Protein AF-A0A7J2YMV1-F1 (afdb_monomer_lite)

Sequence (150 aa):
MEVEKLRVGKGRTRKSSDAEEWIKEYYELEATIKDSSELEIAKANLTGLIDGWLSALNKPSTKAAPKDANKTQTETPSWNPSKIRWEQVEGAKGPYEKSEDANSLDFKAMLKDLQNHNGKLTRDGNFFWVFQNGTTVGRKKRNPTANKIQ

Secondary structure (DSSP, 8-state):
---EEEEEEEEEEEE-SSSS-EEEEEEEEEEEES-GGGHHHHHHHHHHHHHHHHHHTTS---S--------------S--GGGS-PEEEEETTEEEEEE--TT-HHHHHHHHHHHHTTTEEEETTEEEEE-TTSS-EEEEE--S------

Foldseek 3Di:
DDKDKDKDKDWDWDQDPPDNDTDIDMDMDIDIDPDPVCNVVVNVVVVVVVVVVVVVVPDPDDDDDDDDDDDDDPDPQPADPVPFDWDWDADPVGIKTKGQPPVDPNLVSVLVVCVVVVQWDDDPQKTKGADPVSRMIIIDRNDPPPPDDD

pLDDT: mean 73.56, std 14.23, range [38.44, 91.44]

Structure (mmCIF, N/CA/C/O backbone):
data_AF-A0A7J2YMV1-F1
#
_entry.id   AF-A0A7J2YMV1-F1
#
loop_
_atom_site.group_PDB
_atom_site.id
_atom_site.type_symbol
_atom_site.label_atom_id
_atom_site.label_alt_id
_atom_site.label_comp_id
_atom_site.label_asym_id
_atom_site.label_entity_id
_atom_site.label_seq_id
_atom_site.pdbx_PDB_ins_code
_atom_site.Cartn_x
_atom_site.Cartn_y
_atom_site.Cartn_z
_atom_site.occupancy
_atom_site.B_iso_or_equiv
_atom_site.auth_seq_id
_atom_site.auth_comp_id
_atom_site.auth_asym_id
_atom_site.auth_atom_id
_atom_site.pdbx_PDB_model_num
ATOM 1 N N . MET A 1 1 ? -23.581 25.937 22.666 1.00 53.81 1 MET A N 1
ATOM 2 C CA . MET A 1 1 ? -22.270 25.331 22.362 1.00 53.81 1 MET A CA 1
ATOM 3 C C . MET A 1 1 ? -21.361 26.472 21.974 1.00 53.81 1 MET A C 1
ATOM 5 O O . MET A 1 1 ? -21.653 27.135 20.985 1.00 53.81 1 MET A O 1
ATOM 9 N N . GLU A 1 2 ? -20.364 26.757 22.798 1.00 60.97 2 GLU A N 1
ATOM 10 C CA . GLU A 1 2 ? -19.351 27.766 22.505 1.00 60.97 2 GLU A CA 1
ATOM 11 C C . GLU A 1 2 ? -18.189 27.057 21.815 1.00 60.97 2 GLU A C 1
ATOM 13 O O . GLU A 1 2 ? -17.802 25.962 22.211 1.00 60.97 2 GLU A O 1
ATOM 18 N N . VAL A 1 3 ? -17.721 27.613 20.706 1.00 67.25 3 VAL A N 1
ATOM 19 C CA . VAL A 1 3 ? -16.633 27.027 19.933 1.00 67.25 3 VAL A CA 1
ATOM 20 C C . VAL A 1 3 ? -15.430 27.935 20.112 1.00 67.25 3 VAL A C 1
ATOM 22 O O . VAL A 1 3 ? -15.420 29.051 19.594 1.00 67.25 3 VAL A O 1
ATOM 25 N N . GLU A 1 4 ? -14.428 27.461 20.840 1.00 70.94 4 GLU A N 1
ATOM 26 C CA . GLU A 1 4 ? -13.216 28.222 21.124 1.00 70.94 4 GLU A CA 1
ATOM 27 C C . GLU A 1 4 ? -12.091 27.819 20.165 1.00 70.94 4 GLU A C 1
ATOM 29 O O . GLU A 1 4 ? -11.858 26.641 19.873 1.00 70.94 4 GLU A O 1
ATOM 34 N N . LYS A 1 5 ? -11.393 28.824 19.627 1.00 79.44 5 LYS A N 1
ATOM 35 C CA . LYS A 1 5 ? -10.243 28.621 18.742 1.00 79.44 5 LYS A CA 1
ATOM 36 C C . LYS A 1 5 ? -8.969 28.588 19.570 1.00 79.44 5 LYS A C 1
ATOM 38 O O . LYS A 1 5 ? -8.565 29.601 20.135 1.00 79.44 5 LYS A O 1
ATOM 43 N N . LEU A 1 6 ? -8.308 27.440 19.589 1.00 79.19 6 LEU A N 1
ATOM 44 C CA . LEU A 1 6 ? -7.028 27.256 20.250 1.00 79.19 6 LEU A CA 1
ATOM 45 C C . LEU A 1 6 ? -5.893 27.369 19.230 1.00 79.19 6 LEU A C 1
ATOM 47 O O . LEU A 1 6 ? -5.849 26.615 18.259 1.00 79.19 6 LEU A O 1
ATOM 51 N N . ARG A 1 7 ? -4.951 28.285 19.473 1.00 80.06 7 ARG A N 1
ATOM 52 C CA . ARG A 1 7 ? -3.717 28.428 18.687 1.00 80.06 7 ARG A CA 1
ATOM 53 C C . ARG A 1 7 ? -2.512 28.011 19.510 1.00 80.06 7 ARG A C 1
ATOM 55 O O . ARG A 1 7 ? -2.321 28.491 20.627 1.00 80.06 7 ARG A O 1
ATOM 62 N N . VAL A 1 8 ? -1.690 27.132 18.950 1.00 80.69 8 VAL A N 1
ATOM 63 C CA . VAL A 1 8 ? -0.444 26.675 19.568 1.00 80.69 8 VAL A CA 1
ATOM 64 C C . VAL A 1 8 ? 0.699 26.924 18.597 1.00 80.69 8 VAL A C 1
ATOM 66 O O . VAL A 1 8 ? 0.740 26.339 17.518 1.00 80.69 8 VAL A O 1
ATOM 69 N N . GLY A 1 9 ? 1.627 27.795 18.988 1.00 81.25 9 GLY A N 1
ATOM 70 C CA . GLY A 1 9 ? 2.804 28.146 18.200 1.00 81.25 9 GLY A CA 1
ATOM 71 C C . GLY A 1 9 ? 4.094 27.605 18.813 1.00 81.25 9 GLY A C 1
ATOM 72 O O . GLY A 1 9 ? 4.281 27.655 20.031 1.00 81.25 9 GLY A O 1
ATOM 73 N N . LYS A 1 10 ? 5.006 27.105 17.975 1.00 78.94 10 LYS A N 1
ATOM 74 C CA . LYS A 1 10 ? 6.337 26.643 18.380 1.00 78.94 10 LYS A CA 1
ATOM 75 C C . LYS A 1 10 ? 7.400 27.133 17.403 1.00 78.94 10 LYS A C 1
ATOM 77 O O . LYS A 1 10 ? 7.408 26.781 16.226 1.00 78.94 10 LYS A O 1
ATOM 82 N N . GLY A 1 11 ? 8.320 27.939 17.926 1.00 77.81 11 GLY A N 1
ATOM 83 C CA . GLY A 1 11 ? 9.524 28.352 17.217 1.00 77.81 11 GLY A CA 1
ATOM 84 C C . GLY A 1 11 ? 10.611 27.290 17.334 1.00 77.81 11 GLY A C 1
ATOM 85 O O . GLY A 1 11 ? 10.865 26.767 18.420 1.00 77.81 11 GLY A O 1
ATOM 86 N N . ARG A 1 12 ? 11.273 26.986 16.223 1.00 71.56 12 ARG A N 1
ATOM 87 C CA . ARG A 1 12 ? 12.445 26.119 16.174 1.00 71.56 12 ARG A CA 1
ATOM 88 C C . ARG A 1 12 ? 13.576 26.839 15.466 1.00 71.56 12 ARG A C 1
ATOM 90 O O . ARG A 1 12 ? 13.379 27.424 14.413 1.00 71.56 12 ARG A O 1
ATOM 97 N N . THR A 1 13 ? 14.778 26.719 16.006 1.00 76.19 13 THR A N 1
ATOM 98 C CA . THR A 1 13 ? 15.993 27.157 15.324 1.00 76.19 13 THR A CA 1
ATOM 99 C C . THR A 1 13 ? 16.749 25.919 14.847 1.00 76.19 13 THR A C 1
ATOM 101 O O . THR A 1 13 ? 17.009 25.022 15.651 1.00 76.19 13 THR A O 1
ATOM 104 N N . ARG A 1 14 ? 17.093 25.836 13.560 1.00 68.19 14 ARG A N 1
ATOM 105 C CA . ARG A 1 14 ? 17.978 24.794 13.014 1.00 68.19 14 ARG A CA 1
ATOM 106 C C . ARG A 1 14 ? 19.205 25.433 12.375 1.00 68.19 14 ARG A C 1
ATOM 108 O O . ARG A 1 14 ? 19.116 26.502 11.783 1.00 68.19 14 ARG A O 1
ATOM 115 N N . LYS A 1 15 ? 20.352 24.767 12.498 1.00 59.34 15 LYS A N 1
ATOM 116 C CA . LYS A 1 15 ? 21.571 25.132 11.774 1.00 59.34 15 LYS A CA 1
ATOM 117 C C . LYS A 1 15 ? 21.476 24.525 10.374 1.00 59.34 15 LYS A C 1
ATOM 119 O O . LYS A 1 15 ? 21.303 23.310 10.268 1.00 59.34 15 LYS A O 1
ATOM 124 N N . SER A 1 16 ? 21.519 25.353 9.332 1.00 53.84 16 SER A N 1
ATOM 125 C CA . SER A 1 16 ? 21.555 24.853 7.956 1.00 53.84 16 SER A CA 1
ATOM 126 C C . SER A 1 16 ? 22.870 24.103 7.735 1.00 53.84 16 SER A C 1
ATOM 128 O O . SER A 1 16 ? 23.918 24.535 8.209 1.00 53.84 16 SER A O 1
ATOM 130 N N . SER A 1 17 ? 22.830 22.943 7.080 1.00 54.91 17 SER A N 1
ATOM 131 C CA . SER A 1 17 ? 24.016 22.080 6.963 1.00 54.91 17 SER A CA 1
ATOM 132 C C . SER A 1 17 ? 25.054 22.601 5.959 1.00 54.91 17 SER A C 1
ATOM 134 O O . SER A 1 17 ? 26.151 22.057 5.913 1.00 54.91 17 SER A O 1
ATOM 136 N N . ASP A 1 18 ? 24.709 23.642 5.196 1.00 59.09 18 ASP A N 1
ATOM 137 C CA . ASP A 1 18 ? 25.529 24.188 4.106 1.00 59.09 18 ASP A CA 1
ATOM 138 C C . ASP A 1 18 ? 25.874 25.682 4.287 1.00 59.09 18 ASP A C 1
ATOM 140 O O . ASP A 1 18 ? 26.766 26.205 3.631 1.00 59.09 18 ASP A O 1
ATOM 144 N N . ALA A 1 19 ? 25.219 26.375 5.225 1.00 54.66 19 ALA A N 1
ATOM 145 C CA . ALA A 1 19 ? 25.489 27.773 5.552 1.00 54.66 19 ALA A CA 1
ATOM 146 C C . ALA A 1 19 ? 25.448 27.956 7.074 1.00 54.66 19 ALA A C 1
ATOM 148 O O . ALA A 1 19 ? 24.564 27.415 7.737 1.00 54.66 19 ALA A O 1
ATOM 149 N N . GLU A 1 20 ? 26.365 28.741 7.647 1.00 57.69 20 GLU A N 1
ATOM 150 C CA . GLU A 1 20 ? 26.421 29.089 9.084 1.00 57.69 20 GLU A CA 1
ATOM 151 C C . GLU A 1 20 ? 25.241 29.968 9.559 1.00 57.69 20 GLU A C 1
ATOM 153 O O . GLU A 1 20 ? 25.329 30.711 10.535 1.00 57.69 20 GLU A O 1
ATOM 158 N N . GLU A 1 21 ? 24.102 29.869 8.886 1.00 63.34 21 GLU A N 1
ATOM 159 C CA . GLU A 1 21 ? 22.894 30.622 9.145 1.00 63.34 21 GLU A CA 1
ATOM 160 C C . GLU A 1 21 ? 21.934 29.774 9.987 1.00 63.34 21 GLU A C 1
ATOM 162 O O . GLU A 1 21 ? 21.545 28.650 9.646 1.00 63.34 21 GLU A O 1
ATOM 167 N N . TRP A 1 22 ? 21.564 30.317 11.146 1.00 76.12 22 TRP A N 1
ATOM 168 C CA . TRP A 1 22 ? 20.543 29.743 12.011 1.00 76.12 22 TRP A CA 1
ATOM 169 C C . TRP A 1 22 ? 19.166 30.067 11.433 1.00 76.12 22 TRP A C 1
ATOM 171 O O . TRP A 1 22 ? 18.676 31.189 11.561 1.00 76.12 22 TRP A O 1
ATOM 181 N N . ILE A 1 23 ? 18.519 29.077 10.825 1.00 72.62 23 ILE A N 1
ATOM 182 C CA . ILE A 1 23 ? 17.164 29.213 10.294 1.00 72.62 23 ILE A CA 1
ATOM 183 C C . ILE A 1 23 ? 16.190 29.104 11.467 1.00 72.62 23 ILE A C 1
ATOM 185 O O . ILE A 1 23 ? 16.102 28.064 12.123 1.00 72.62 23 ILE A O 1
ATOM 189 N N . LYS A 1 24 ? 15.468 30.192 11.750 1.00 77.94 24 LYS A N 1
ATOM 190 C CA . LYS A 1 24 ? 14.349 30.209 12.699 1.00 77.94 24 LYS A CA 1
ATOM 191 C C . LYS A 1 24 ? 13.059 29.937 11.935 1.00 77.94 24 LYS A C 1
ATOM 193 O O . LYS A 1 24 ? 12.614 30.763 11.149 1.00 77.94 24 LYS A O 1
ATOM 198 N N . GLU A 1 25 ? 12.463 28.787 12.186 1.00 77.12 25 GLU A N 1
ATOM 199 C CA . GLU A 1 25 ? 11.188 28.365 11.625 1.00 77.12 25 GLU A CA 1
ATOM 200 C C . GLU A 1 25 ? 10.115 28.476 12.712 1.00 77.12 25 GLU A C 1
ATOM 202 O O . GLU A 1 25 ? 10.303 27.981 13.825 1.00 77.12 25 GLU A O 1
ATOM 207 N N . TYR A 1 26 ? 8.990 29.122 12.418 1.00 78.50 26 TYR A N 1
ATOM 208 C CA . TYR A 1 26 ? 7.861 29.207 13.342 1.00 78.50 26 TYR A CA 1
ATOM 209 C C . TYR A 1 26 ? 6.696 28.393 12.795 1.00 78.50 26 TYR A C 1
ATOM 211 O O . TYR A 1 26 ? 6.275 28.598 11.659 1.00 78.50 26 TYR A O 1
ATOM 219 N N . TYR A 1 27 ? 6.191 27.467 13.604 1.00 79.19 27 TYR A N 1
ATOM 220 C CA . TYR A 1 27 ? 5.076 26.600 13.247 1.00 79.19 27 TYR A CA 1
ATOM 221 C C . TYR A 1 27 ? 3.891 26.910 14.154 1.00 79.19 27 TYR A C 1
ATOM 223 O O . TYR A 1 27 ? 4.058 26.978 15.370 1.00 79.19 27 TYR A O 1
ATOM 231 N N . GLU A 1 28 ? 2.703 27.067 13.579 1.00 80.44 28 GLU A N 1
ATOM 232 C CA . GLU A 1 28 ? 1.465 27.327 14.316 1.00 80.44 28 GLU A CA 1
ATOM 233 C C . GLU A 1 28 ? 0.398 26.296 13.931 1.00 80.44 28 GLU A C 1
ATOM 235 O O . GLU A 1 28 ? 0.219 25.982 12.754 1.00 80.44 28 GLU A O 1
ATOM 240 N N . LEU A 1 29 ? -0.296 25.754 14.933 1.00 79.56 29 LEU A N 1
ATOM 241 C CA . LEU A 1 29 ? -1.462 24.893 14.770 1.00 79.56 29 LEU A CA 1
ATOM 242 C C . LEU A 1 29 ? -2.686 25.593 15.357 1.00 79.56 29 LEU A C 1
ATOM 244 O O . LEU A 1 29 ? -2.690 25.961 16.532 1.00 79.56 29 LEU A O 1
ATOM 248 N N . GLU A 1 30 ? -3.732 25.736 14.545 1.00 80.75 30 GLU A N 1
ATOM 249 C CA . GLU A 1 30 ? -5.049 26.201 14.978 1.00 80.75 30 GLU A CA 1
ATOM 250 C C . GLU A 1 30 ? -6.001 25.001 15.060 1.00 80.75 30 GLU A C 1
ATOM 252 O O . GLU A 1 30 ? -6.156 24.247 14.098 1.00 80.75 30 GLU A O 1
ATOM 257 N N . ALA A 1 31 ? -6.642 24.821 16.212 1.00 79.81 31 ALA A N 1
ATOM 258 C CA . ALA A 1 31 ? -7.660 23.808 16.437 1.00 79.81 31 ALA A CA 1
ATOM 259 C C . ALA A 1 31 ? -8.935 24.457 16.971 1.00 79.81 31 ALA A C 1
ATOM 261 O O . ALA A 1 31 ? -8.903 25.415 17.738 1.00 79.81 31 ALA A O 1
ATOM 262 N N . THR A 1 32 ? -10.074 23.923 16.552 1.00 84.75 32 THR A N 1
ATOM 263 C CA . THR A 1 32 ? -11.390 24.403 16.965 1.00 84.75 32 THR A CA 1
ATOM 264 C C . THR A 1 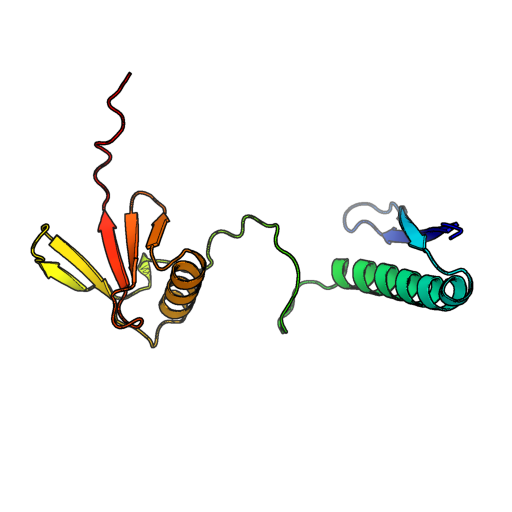32 ? -11.969 23.418 17.974 1.00 84.75 32 THR A C 1
ATOM 266 O O . THR A 1 32 ? -12.226 22.268 17.616 1.00 84.75 32 THR A O 1
ATOM 269 N N . ILE A 1 33 ? -12.145 23.846 19.223 1.00 81.69 33 ILE A N 1
ATOM 270 C CA . ILE A 1 33 ? -12.595 22.993 20.329 1.00 81.69 33 ILE A CA 1
ATOM 271 C C . ILE A 1 33 ? -14.031 23.372 20.683 1.00 81.69 33 ILE A C 1
ATOM 273 O O . ILE A 1 33 ? -14.377 24.549 20.753 1.00 81.69 33 ILE A O 1
ATOM 277 N N . LYS A 1 34 ? -14.890 22.362 20.841 1.00 79.94 34 LYS A N 1
ATOM 278 C CA . LYS A 1 34 ? -16.326 22.544 21.113 1.00 79.94 34 LYS A CA 1
ATOM 279 C C . LYS A 1 34 ? -16.669 22.558 22.606 1.00 79.94 34 LYS A C 1
ATOM 281 O O . LYS A 1 34 ? -17.787 22.930 22.946 1.00 79.94 34 LYS A O 1
ATOM 286 N N . ASP A 1 35 ? -15.741 22.117 23.452 1.00 77.94 35 ASP A N 1
ATOM 287 C CA . ASP A 1 35 ? -15.890 22.039 24.901 1.00 77.94 35 ASP A CA 1
ATOM 288 C C . ASP A 1 35 ? -14.700 22.713 25.596 1.00 77.94 35 ASP A C 1
ATOM 290 O O . ASP A 1 35 ? -13.541 22.362 25.366 1.00 77.94 35 ASP A O 1
ATOM 294 N N . SER A 1 36 ? -14.981 23.702 26.439 1.00 71.44 36 SER A N 1
ATOM 295 C CA . SER A 1 36 ? -13.954 24.482 27.132 1.00 71.44 36 SER A CA 1
ATOM 296 C C . SER A 1 36 ? -13.249 23.695 28.241 1.00 71.44 36 SER A C 1
ATOM 298 O O . SER A 1 36 ? -12.116 24.018 28.589 1.00 71.44 36 SER A O 1
ATOM 300 N N . SER A 1 37 ? -13.841 22.608 28.745 1.00 76.69 37 SER A N 1
ATOM 301 C CA . SER A 1 37 ? -13.186 21.709 29.710 1.00 76.69 37 SER A CA 1
ATOM 302 C C . SER A 1 37 ? -12.094 20.869 29.044 1.00 76.69 37 SER A C 1
ATOM 304 O O . SER A 1 37 ? -11.179 20.380 29.707 1.00 76.69 37 SER A O 1
ATOM 306 N N . GLU A 1 38 ? -12.154 20.722 27.719 1.00 78.25 38 GLU A N 1
ATOM 307 C CA . GLU A 1 38 ? -11.146 20.020 26.930 1.00 78.25 38 GLU A CA 1
ATOM 308 C C . GLU A 1 38 ? -9.988 20.928 26.491 1.00 78.25 38 GLU A C 1
ATOM 310 O O . GLU A 1 38 ? -9.008 20.421 25.946 1.00 78.25 38 GLU A O 1
ATOM 315 N N . LEU A 1 39 ? -10.038 22.247 26.735 1.00 78.12 39 LEU A N 1
ATOM 316 C CA . LEU A 1 39 ? -9.006 23.195 26.284 1.00 78.12 39 LEU A CA 1
ATOM 317 C C . LEU A 1 39 ? -7.607 22.837 26.788 1.00 78.12 39 LEU A C 1
ATOM 319 O O . LEU A 1 39 ? -6.647 22.849 26.014 1.00 78.12 39 LEU A O 1
ATOM 323 N N . GLU A 1 40 ? -7.475 22.507 28.071 1.00 76.94 40 GLU A N 1
ATOM 324 C CA . GLU A 1 40 ? -6.177 22.196 28.678 1.00 76.94 40 GLU A CA 1
ATOM 325 C C . GLU A 1 40 ? -5.607 20.873 28.149 1.00 76.94 40 GLU A C 1
ATOM 327 O O . GLU A 1 40 ? -4.423 20.787 27.803 1.00 76.94 40 GLU A O 1
ATOM 332 N N . ILE A 1 41 ? -6.470 19.867 27.989 1.00 81.44 41 ILE A N 1
ATOM 333 C CA . ILE A 1 41 ? -6.114 18.549 27.451 1.00 81.44 41 ILE A CA 1
ATOM 334 C C . ILE A 1 41 ? -5.748 18.673 25.966 1.00 81.44 41 ILE A C 1
ATOM 336 O O . ILE A 1 41 ? -4.722 18.157 25.521 1.00 81.44 41 ILE A O 1
ATOM 340 N N . ALA A 1 42 ? -6.541 19.412 25.191 1.00 79.62 42 ALA A N 1
ATOM 341 C CA . ALA A 1 42 ? -6.299 19.663 23.779 1.00 79.62 42 ALA A CA 1
ATOM 342 C C . ALA A 1 42 ? -5.013 20.463 23.557 1.00 79.62 42 ALA A C 1
ATOM 344 O O . ALA A 1 42 ? -4.248 20.142 22.650 1.00 79.62 42 ALA A O 1
ATOM 345 N N . LYS A 1 43 ? -4.711 21.452 24.406 1.00 80.25 43 LYS A N 1
ATOM 346 C CA . LYS A 1 43 ? -3.445 22.193 24.351 1.00 80.25 43 LYS A CA 1
ATOM 347 C C . LYS A 1 43 ? -2.248 21.284 24.603 1.00 80.25 43 LYS A C 1
ATOM 349 O O . LYS A 1 43 ? -1.269 21.364 23.856 1.00 80.25 43 LYS A O 1
ATOM 354 N N . ALA A 1 44 ? -2.324 20.406 25.604 1.00 82.19 44 ALA A N 1
ATOM 355 C CA . ALA A 1 44 ? -1.276 19.424 25.872 1.00 82.19 44 ALA A CA 1
ATOM 356 C C . ALA A 1 44 ? -1.097 18.458 24.686 1.00 82.19 44 ALA A C 1
ATOM 358 O O . ALA A 1 44 ? 0.027 18.249 24.224 1.00 82.19 44 ALA A O 1
ATOM 359 N N . ASN A 1 45 ? -2.202 17.963 24.122 1.00 83.19 45 ASN A N 1
ATOM 360 C CA . ASN A 1 45 ? -2.195 17.069 22.966 1.00 83.19 45 ASN A CA 1
ATOM 361 C C . ASN A 1 45 ? -1.611 17.734 21.711 1.00 83.19 45 ASN A C 1
ATOM 363 O O . ASN A 1 45 ? -0.737 17.161 21.065 1.00 83.19 45 ASN A O 1
ATOM 367 N N . LEU A 1 46 ? -2.033 18.958 21.381 1.00 82.81 46 LEU A N 1
ATOM 368 C CA . LEU A 1 46 ? -1.524 19.712 20.229 1.00 82.81 46 LEU A CA 1
ATOM 369 C C . LEU A 1 46 ? -0.042 20.057 20.385 1.00 82.81 46 LEU A C 1
ATOM 371 O O . LEU A 1 46 ? 0.716 19.969 19.421 1.00 82.81 46 LEU A O 1
ATOM 375 N N . THR A 1 47 ? 0.384 20.405 21.602 1.00 81.00 47 THR A N 1
ATOM 376 C CA . THR A 1 47 ? 1.797 20.680 21.901 1.00 81.00 47 THR A CA 1
ATOM 377 C C . THR A 1 47 ? 2.654 19.420 21.758 1.00 81.00 47 THR A C 1
ATOM 379 O O . THR A 1 47 ? 3.749 19.480 21.196 1.00 81.00 47 THR A O 1
ATOM 382 N N . GLY A 1 48 ? 2.163 18.267 22.221 1.00 82.31 48 GLY A N 1
ATOM 383 C CA . GLY A 1 48 ? 2.833 16.981 22.016 1.00 82.31 48 GLY A CA 1
ATOM 384 C C . GLY A 1 48 ? 2.880 16.578 20.540 1.00 82.31 48 GLY A C 1
ATOM 385 O O . GLY A 1 48 ? 3.901 16.089 20.060 1.00 82.31 48 GLY A O 1
ATOM 386 N N . LEU A 1 49 ? 1.809 16.852 19.794 1.00 80.69 49 LEU A N 1
ATOM 387 C CA . LEU A 1 49 ? 1.703 16.533 18.372 1.00 80.69 49 LEU A CA 1
ATOM 388 C C . LEU A 1 49 ? 2.667 17.371 17.524 1.00 80.69 49 LEU A C 1
ATOM 390 O O . LEU A 1 49 ? 3.392 16.807 16.704 1.00 80.69 49 LEU A O 1
ATOM 394 N N . ILE A 1 50 ? 2.734 18.690 17.745 1.00 80.75 50 ILE A N 1
ATOM 395 C CA . ILE A 1 50 ? 3.675 19.556 17.019 1.00 80.75 50 ILE A CA 1
ATOM 396 C C . ILE A 1 50 ? 5.128 19.205 17.357 1.00 80.75 50 ILE A C 1
ATOM 398 O O . ILE A 1 50 ? 5.977 19.202 16.471 1.00 80.75 50 ILE A O 1
ATOM 402 N N . ASP A 1 51 ? 5.427 18.846 18.609 1.00 79.69 51 ASP A N 1
ATOM 403 C CA . ASP A 1 51 ? 6.769 18.420 19.017 1.00 79.69 51 ASP A CA 1
ATOM 404 C C . ASP A 1 51 ? 7.181 17.084 18.380 1.00 79.69 51 ASP A C 1
ATOM 406 O O . ASP A 1 51 ? 8.269 16.975 17.805 1.00 79.69 51 ASP A O 1
ATOM 410 N N . GLY A 1 52 ? 6.287 16.092 18.408 1.00 79.94 52 GLY A N 1
ATOM 411 C CA . GLY A 1 52 ? 6.502 14.790 17.783 1.00 79.94 52 GLY A CA 1
ATOM 412 C C . GLY A 1 52 ? 6.677 14.897 16.268 1.00 79.94 52 GLY A C 1
ATOM 413 O O . GLY A 1 52 ? 7.598 14.297 15.710 1.00 79.94 52 GLY A O 1
ATOM 414 N N . TRP A 1 53 ? 5.858 15.717 15.606 1.00 80.25 53 TRP A N 1
ATOM 415 C CA . TRP A 1 53 ? 5.959 15.968 14.169 1.00 80.25 53 TRP A CA 1
ATOM 416 C C . TRP A 1 53 ? 7.267 16.677 13.796 1.00 80.25 53 TRP A C 1
ATOM 418 O O . TRP A 1 53 ? 7.998 16.211 12.920 1.00 80.25 53 TRP A O 1
ATOM 428 N N . LEU A 1 54 ? 7.636 17.742 14.515 1.00 73.81 54 LEU A N 1
ATOM 429 C CA . LEU A 1 54 ? 8.912 18.431 14.301 1.00 73.81 54 LEU A CA 1
ATOM 430 C C . LEU A 1 54 ? 10.110 17.503 14.549 1.00 73.81 54 LEU A C 1
ATOM 432 O O . LEU A 1 54 ? 11.118 17.582 13.839 1.00 73.81 54 LEU A O 1
ATOM 436 N N . SER A 1 55 ? 10.021 16.610 15.530 1.00 69.69 55 SER A N 1
ATOM 437 C CA . SER A 1 55 ? 11.057 15.614 15.818 1.00 69.69 55 SER A CA 1
ATOM 438 C C . SER A 1 55 ? 11.150 14.532 14.737 1.00 69.69 55 SER A C 1
ATOM 440 O O . SER A 1 55 ? 12.257 14.131 14.375 1.00 69.69 55 SER A O 1
ATOM 442 N N . ALA A 1 56 ? 10.020 14.103 14.165 1.00 69.12 56 ALA A N 1
ATOM 443 C CA . ALA A 1 56 ? 9.977 13.147 13.059 1.00 69.12 56 ALA A CA 1
ATOM 444 C C . ALA A 1 56 ? 10.645 13.694 11.786 1.00 69.12 56 ALA A C 1
ATOM 446 O O . ALA A 1 56 ? 11.371 12.961 11.120 1.00 69.12 56 ALA A O 1
ATOM 447 N N . LEU A 1 57 ? 10.497 14.994 11.503 1.00 63.50 57 LEU A N 1
ATOM 448 C CA . LEU A 1 57 ? 11.138 15.658 10.358 1.00 63.50 57 LEU A CA 1
ATOM 449 C C . LEU A 1 57 ? 12.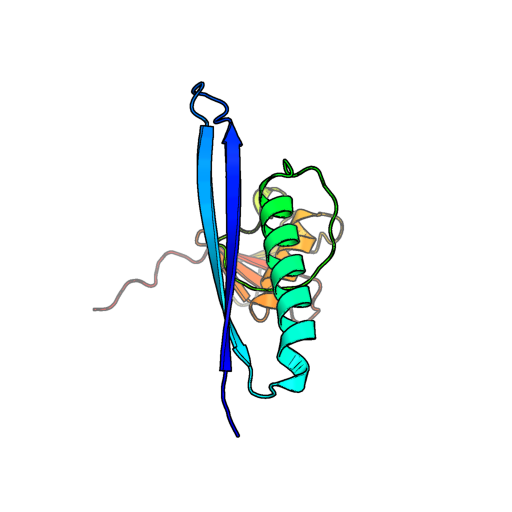676 15.706 10.434 1.00 63.50 57 LEU A C 1
ATOM 451 O O . LEU A 1 57 ? 13.314 16.063 9.450 1.00 63.50 57 LEU A O 1
ATOM 455 N N . ASN A 1 58 ? 13.280 15.410 11.589 1.00 58.22 58 ASN A N 1
ATOM 456 C CA . ASN A 1 58 ? 14.728 15.514 11.805 1.00 58.22 58 ASN A CA 1
ATOM 457 C C . ASN A 1 58 ? 15.438 14.165 11.969 1.00 58.22 58 ASN A C 1
ATOM 459 O O . ASN A 1 58 ? 16.653 14.141 12.160 1.00 58.22 58 ASN A O 1
ATOM 463 N N . LYS A 1 59 ? 14.712 13.043 11.913 1.00 51.25 59 LYS A N 1
ATOM 464 C CA . LYS A 1 59 ? 15.356 11.729 11.891 1.00 51.25 59 LYS A CA 1
ATOM 465 C C . LYS A 1 59 ? 15.789 11.421 10.455 1.00 51.25 59 LYS A C 1
ATOM 467 O O . LYS A 1 59 ? 14.914 11.282 9.600 1.00 51.25 59 LYS A O 1
ATOM 472 N N . PRO A 1 60 ? 17.097 11.276 10.159 1.00 46.97 60 PRO A N 1
ATOM 473 C CA . PRO A 1 60 ? 17.501 10.624 8.923 1.00 46.97 60 PRO A CA 1
ATOM 474 C C . PRO A 1 60 ? 16.882 9.226 8.944 1.00 46.97 60 PRO A C 1
ATOM 476 O O . PRO A 1 60 ? 17.000 8.505 9.933 1.00 46.97 60 PRO A O 1
ATOM 479 N N . SER A 1 61 ? 16.135 8.893 7.897 1.00 47.88 61 SER A N 1
ATOM 480 C CA . SER A 1 61 ? 15.333 7.677 7.794 1.00 47.88 61 SER A CA 1
ATOM 481 C C . SER A 1 61 ? 16.209 6.418 7.878 1.00 47.88 61 SER A C 1
ATOM 483 O O . SER A 1 61 ? 16.649 5.867 6.872 1.00 47.88 61 SER A O 1
ATOM 485 N N . THR A 1 62 ? 16.480 5.942 9.091 1.00 45.31 62 THR A N 1
ATOM 486 C CA . THR A 1 62 ? 17.031 4.614 9.358 1.00 45.31 62 THR A CA 1
ATOM 487 C C . THR A 1 62 ? 15.963 3.767 10.043 1.00 45.31 62 THR A C 1
ATOM 489 O O . THR A 1 62 ? 15.812 3.755 11.256 1.00 45.31 62 THR A O 1
ATOM 492 N N . LYS A 1 63 ? 15.200 3.072 9.188 1.00 55.34 63 LYS A N 1
ATOM 493 C CA . LYS A 1 63 ? 14.511 1.784 9.396 1.00 55.34 63 LYS A CA 1
ATOM 494 C C . LYS A 1 63 ? 13.929 1.505 10.797 1.00 55.34 63 LYS A C 1
ATOM 496 O O . LYS A 1 63 ? 14.636 1.001 11.658 1.00 55.34 63 LYS A O 1
ATOM 501 N N . ALA A 1 64 ? 12.607 1.634 10.929 1.00 47.28 64 ALA A N 1
ATOM 502 C CA . ALA A 1 64 ? 11.686 0.584 11.406 1.00 47.28 64 ALA A CA 1
ATOM 503 C C . ALA A 1 64 ? 10.270 1.172 11.566 1.00 47.28 64 ALA A C 1
ATOM 505 O O . ALA A 1 64 ? 10.090 2.218 12.179 1.00 47.28 64 ALA A O 1
ATOM 506 N N . ALA A 1 65 ? 9.273 0.503 10.986 1.00 51.22 65 ALA A N 1
ATOM 507 C CA . ALA A 1 65 ? 7.848 0.853 11.054 1.00 51.22 65 ALA A CA 1
ATOM 508 C C . ALA A 1 65 ? 7.278 0.678 12.492 1.00 51.22 65 ALA A C 1
ATOM 510 O O . ALA A 1 65 ? 7.918 -0.013 13.287 1.00 51.22 65 ALA 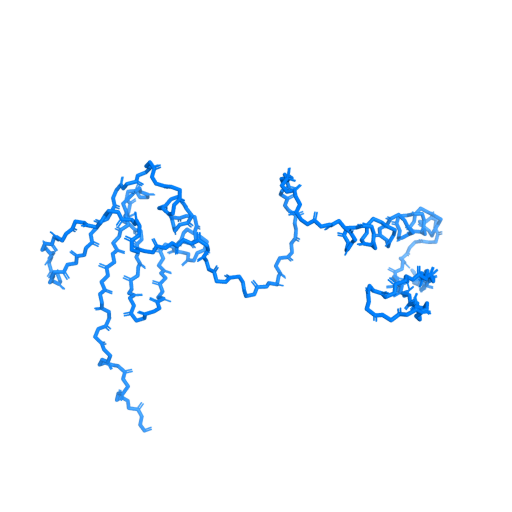A O 1
ATOM 511 N N . PRO A 1 66 ? 6.085 1.222 12.840 1.00 53.72 66 PRO A N 1
ATOM 512 C CA . PRO A 1 66 ? 4.826 0.710 12.281 1.00 53.72 66 PRO A CA 1
ATOM 513 C C . PRO A 1 66 ? 3.746 1.758 11.920 1.00 53.72 66 PRO A C 1
ATOM 515 O O . PRO A 1 66 ? 3.577 2.764 12.589 1.00 53.72 66 PRO A O 1
ATOM 518 N N . LYS A 1 67 ? 3.024 1.412 10.841 1.00 58.66 67 LYS A N 1
ATOM 519 C CA . LYS A 1 67 ? 1.585 1.536 10.505 1.00 58.66 6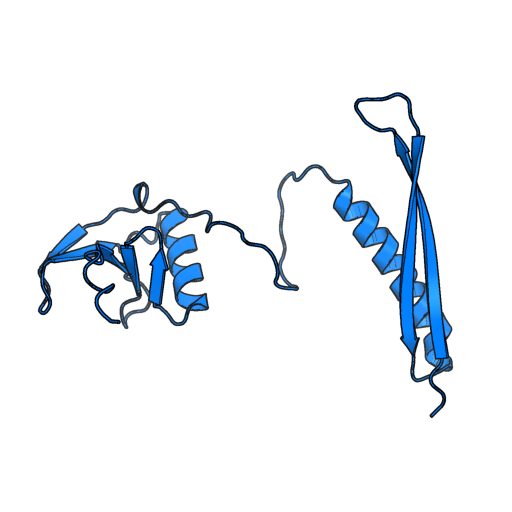7 LYS A CA 1
ATOM 520 C C . LYS A 1 67 ? 0.742 2.739 10.989 1.00 58.66 67 LYS A C 1
ATOM 522 O O . LYS A 1 67 ? 0.696 3.059 12.164 1.00 58.66 67 LYS A O 1
ATOM 527 N N . ASP A 1 68 ? -0.072 3.199 10.032 1.00 52.94 68 ASP A N 1
ATOM 528 C CA . ASP A 1 68 ? -1.264 4.057 10.132 1.00 52.94 68 ASP A CA 1
ATOM 529 C C . ASP A 1 68 ? -1.051 5.550 10.413 1.00 52.94 68 ASP A C 1
ATOM 531 O O . ASP A 1 68 ? -0.974 5.997 11.548 1.00 52.94 68 ASP A O 1
ATOM 535 N N . ALA A 1 69 ? -1.051 6.355 9.348 1.00 44.78 69 ALA A N 1
ATOM 536 C CA . ALA A 1 69 ? -2.205 7.186 8.993 1.00 44.78 69 ALA A CA 1
ATOM 537 C C . ALA A 1 69 ? -1.828 8.177 7.877 1.00 44.78 69 ALA A C 1
ATOM 539 O O . ALA A 1 69 ? -0.818 8.867 7.939 1.00 44.78 69 ALA A O 1
ATOM 540 N N . ASN A 1 70 ? -2.729 8.295 6.903 1.00 41.03 70 ASN A N 1
ATOM 541 C CA . ASN A 1 70 ? -2.883 9.452 6.021 1.00 41.03 70 ASN A CA 1
ATOM 542 C C . ASN A 1 70 ? -1.905 9.614 4.835 1.00 41.03 70 ASN A C 1
ATOM 544 O O . ASN A 1 70 ? -1.030 10.470 4.792 1.00 41.03 70 ASN A O 1
ATOM 548 N N . LYS A 1 71 ? -2.152 8.804 3.799 1.00 55.66 71 LYS A N 1
ATOM 549 C CA . LYS A 1 71 ? -2.612 9.279 2.480 1.00 55.66 71 LYS A CA 1
ATOM 550 C C . LYS A 1 71 ? -2.184 10.716 2.122 1.00 55.66 71 LYS A C 1
ATOM 552 O O . LYS A 1 71 ? -2.941 11.642 2.365 1.00 55.66 71 LYS A O 1
ATOM 557 N 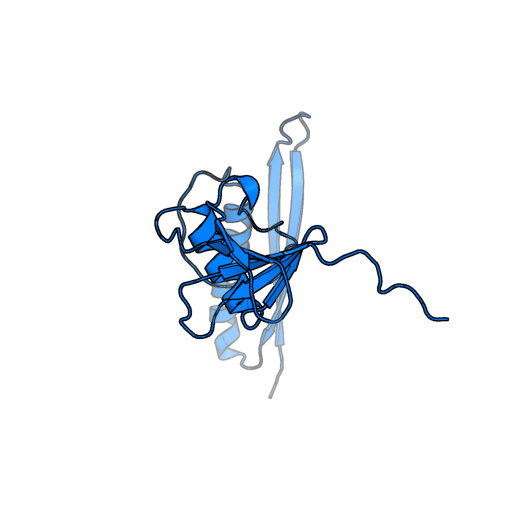N . THR A 1 72 ? -1.015 10.877 1.501 1.00 45.31 72 THR A N 1
ATOM 558 C CA . THR A 1 72 ? -0.743 11.721 0.313 1.00 45.31 72 THR A CA 1
ATOM 559 C C . THR A 1 72 ? 0.761 11.681 0.057 1.00 45.31 72 THR A C 1
ATOM 561 O O . THR A 1 72 ? 1.499 12.523 0.550 1.00 45.31 72 THR A O 1
ATOM 564 N N . GLN A 1 73 ? 1.235 10.725 -0.736 1.00 38.44 73 GLN A N 1
ATOM 565 C CA . GLN A 1 73 ? 2.430 10.975 -1.530 1.00 38.44 73 GLN A CA 1
ATOM 566 C C . GLN A 1 73 ? 2.478 9.999 -2.693 1.00 38.44 73 GLN A C 1
ATOM 568 O O . GLN A 1 73 ? 2.214 8.809 -2.553 1.00 38.44 73 GLN A O 1
ATOM 573 N N . THR A 1 74 ? 2.772 10.551 -3.858 1.00 43.06 74 THR A N 1
ATOM 574 C CA . THR A 1 74 ? 3.211 9.880 -5.075 1.00 43.06 74 THR A CA 1
ATOM 575 C C . THR A 1 74 ? 4.484 9.080 -4.798 1.00 43.06 74 THR A C 1
ATOM 577 O O . THR A 1 74 ? 5.569 9.445 -5.235 1.00 43.06 74 THR A O 1
ATOM 580 N N . GLU A 1 75 ? 4.377 7.996 -4.042 1.00 45.00 75 GLU A N 1
ATOM 581 C CA . GLU A 1 75 ? 5.429 6.999 -3.965 1.00 45.00 75 GLU A CA 1
ATOM 582 C C . GLU A 1 75 ? 5.221 6.099 -5.168 1.00 45.00 75 GLU A C 1
ATOM 584 O O . GLU A 1 75 ? 4.258 5.340 -5.249 1.00 45.00 75 GLU A O 1
ATOM 589 N N . THR A 1 76 ? 6.093 6.230 -6.160 1.00 46.59 76 THR A N 1
ATOM 590 C CA . THR A 1 76 ? 6.292 5.189 -7.161 1.00 46.59 76 THR A CA 1
ATOM 591 C C . THR A 1 76 ? 6.318 3.841 -6.440 1.00 46.59 76 THR A C 1
ATOM 593 O O . THR A 1 76 ? 7.222 3.667 -5.621 1.00 46.59 76 THR A O 1
ATOM 596 N N . PRO A 1 77 ? 5.370 2.909 -6.683 1.00 54.81 77 PRO A N 1
ATOM 597 C CA . PRO A 1 77 ? 5.393 1.614 -6.038 1.00 54.81 77 PRO A CA 1
ATOM 598 C C . PRO A 1 77 ? 6.797 1.028 -6.090 1.00 54.81 77 PRO A C 1
ATOM 600 O O . PRO A 1 77 ? 7.373 0.873 -7.169 1.00 54.81 77 PRO A O 1
ATOM 603 N N . SER A 1 78 ? 7.353 0.780 -4.905 1.00 65.00 78 SER A N 1
ATOM 604 C CA . SER A 1 78 ? 8.705 0.258 -4.676 1.00 65.00 78 SER A CA 1
ATOM 605 C C . SER A 1 78 ? 8.784 -1.232 -5.039 1.00 65.00 78 SER A C 1
ATOM 607 O O . SER A 1 78 ? 9.337 -2.052 -4.313 1.00 65.00 78 SER A O 1
ATOM 609 N N . TRP A 1 79 ? 8.136 -1.617 -6.135 1.00 78.00 79 TRP A N 1
ATOM 610 C CA . TRP A 1 79 ? 8.204 -2.949 -6.699 1.00 78.00 79 TRP A CA 1
ATOM 611 C C . TRP A 1 79 ? 8.650 -2.842 -8.149 1.00 78.00 79 TRP A C 1
ATOM 613 O O . TRP A 1 79 ? 8.099 -2.088 -8.953 1.00 78.00 79 TRP A O 1
ATOM 623 N N . ASN A 1 80 ? 9.693 -3.595 -8.472 1.00 78.12 80 ASN A N 1
ATOM 624 C CA . ASN A 1 80 ? 10.246 -3.666 -9.809 1.00 78.12 80 ASN A CA 1
ATOM 625 C C . ASN A 1 80 ? 9.637 -4.864 -10.541 1.00 78.12 80 ASN A C 1
ATOM 627 O O . ASN A 1 80 ? 10.001 -6.003 -10.233 1.00 78.12 80 ASN A O 1
ATOM 631 N N . PRO A 1 81 ? 8.775 -4.655 -11.557 1.00 76.50 81 PRO A N 1
ATOM 632 C CA . PRO A 1 81 ? 8.226 -5.757 -12.343 1.00 76.50 81 PRO A CA 1
ATOM 633 C C . PRO A 1 81 ? 9.318 -6.613 -12.984 1.00 76.50 81 PRO A C 1
ATOM 635 O O . PRO A 1 81 ? 9.116 -7.805 -13.158 1.00 76.50 81 PRO A O 1
ATOM 638 N N . SER A 1 82 ? 10.485 -6.054 -13.302 1.00 77.62 82 SER A N 1
ATOM 639 C CA . SER A 1 82 ? 11.600 -6.808 -13.891 1.00 77.62 82 SER A CA 1
ATOM 640 C C . SER A 1 82 ? 12.257 -7.806 -12.930 1.00 77.62 82 SER A C 1
ATOM 642 O O . SER A 1 82 ? 12.933 -8.719 -13.390 1.00 77.62 82 SER A O 1
ATOM 644 N N . LYS A 1 83 ? 12.075 -7.647 -11.611 1.00 80.25 83 LYS A N 1
ATOM 645 C CA . LYS A 1 83 ? 12.585 -8.583 -10.590 1.00 80.25 83 LYS A CA 1
ATOM 646 C C . LYS A 1 83 ? 11.611 -9.713 -10.269 1.00 80.25 83 LYS A C 1
ATOM 648 O O . LYS A 1 83 ? 11.966 -10.665 -9.579 1.00 80.25 83 LYS A O 1
ATOM 653 N N . ILE A 1 84 ? 10.375 -9.588 -10.734 1.00 85.31 84 ILE A N 1
ATOM 654 C CA . ILE A 1 84 ? 9.332 -10.582 -10.539 1.00 85.31 84 ILE A CA 1
ATOM 655 C C . ILE A 1 84 ? 9.480 -11.639 -11.636 1.00 85.31 84 ILE A C 1
ATOM 657 O O . ILE A 1 84 ? 9.770 -11.317 -12.789 1.00 85.31 84 ILE A O 1
ATOM 661 N N . ARG A 1 85 ? 9.307 -12.911 -11.275 1.00 85.06 85 ARG A N 1
ATOM 662 C CA . ARG A 1 85 ? 9.350 -14.020 -12.229 1.00 85.06 85 ARG A CA 1
ATOM 663 C C . ARG A 1 85 ? 8.039 -14.100 -12.994 1.00 85.06 85 ARG A C 1
ATOM 665 O O . ARG A 1 85 ? 7.022 -14.515 -12.453 1.00 85.06 85 ARG A O 1
ATOM 672 N N . TRP A 1 86 ? 8.090 -13.705 -14.257 1.00 87.88 86 TRP A N 1
ATOM 673 C CA . TRP A 1 86 ? 6.952 -13.753 -15.161 1.00 87.88 86 TRP A CA 1
ATOM 674 C C . TRP A 1 86 ? 7.033 -14.982 -16.054 1.00 87.88 86 TRP A C 1
ATOM 676 O O . TRP A 1 86 ? 8.037 -15.211 -16.723 1.00 87.88 86 TRP A O 1
ATOM 686 N N . GLU A 1 87 ? 5.958 -15.753 -16.061 1.00 89.25 87 GLU A N 1
ATOM 687 C CA . GLU A 1 87 ? 5.749 -16.900 -16.926 1.00 89.25 87 GLU A CA 1
ATOM 688 C C . GLU A 1 87 ? 4.782 -16.500 -18.037 1.00 89.25 87 GLU A C 1
ATOM 690 O O . GLU A 1 87 ? 3.629 -16.144 -17.779 1.00 89.25 87 GLU A O 1
ATOM 695 N N . GLN A 1 88 ? 5.259 -16.519 -19.281 1.00 89.62 88 GLN A N 1
ATOM 696 C CA . GLN A 1 88 ? 4.412 -16.256 -20.437 1.00 89.62 88 GLN A CA 1
ATOM 697 C C . GLN A 1 88 ? 3.469 -17.441 -20.656 1.00 89.62 88 GLN A C 1
ATOM 699 O O . GLN A 1 88 ? 3.902 -18.575 -20.833 1.00 89.62 88 GLN A O 1
ATOM 704 N N . VAL A 1 89 ? 2.175 -17.156 -20.679 1.00 88.56 89 VAL A N 1
ATOM 705 C CA . VAL A 1 89 ? 1.097 -18.124 -20.842 1.00 88.56 89 VAL A CA 1
ATOM 706 C C . VAL A 1 89 ? 0.110 -17.649 -21.897 1.00 88.56 89 VAL A C 1
ATOM 708 O O . VAL A 1 89 ? -0.143 -16.456 -22.069 1.00 88.56 89 VAL A O 1
ATOM 711 N N . GLU A 1 90 ? -0.470 -18.594 -22.624 1.00 86.19 90 GLU A N 1
ATOM 712 C CA . GLU A 1 90 ? -1.495 -18.297 -23.613 1.00 86.19 90 GLU A CA 1
ATOM 713 C C . GLU A 1 90 ? -2.883 -18.424 -22.985 1.00 86.19 90 GLU A C 1
ATOM 715 O O . GLU A 1 90 ? -3.255 -19.467 -22.451 1.00 86.19 90 GLU A O 1
ATOM 720 N N . GLY A 1 91 ? -3.644 -17.330 -23.007 1.00 78.44 91 GLY A N 1
ATOM 721 C CA . GLY A 1 91 ? -5.015 -17.302 -22.515 1.00 78.44 91 GLY A CA 1
ATOM 722 C C . GLY A 1 91 ? -6.042 -17.220 -23.621 1.00 78.44 91 GLY A C 1
ATOM 723 O O . GLY A 1 91 ? -5.742 -16.876 -24.760 1.00 78.44 91 GLY A O 1
ATOM 724 N N . ALA A 1 92 ? -7.308 -17.347 -23.225 1.00 74.44 92 ALA A N 1
ATOM 725 C CA . ALA A 1 92 ? -8.458 -17.142 -24.107 1.00 74.44 92 ALA A CA 1
ATOM 726 C C . ALA A 1 92 ? -8.488 -15.759 -24.799 1.00 74.44 92 ALA A C 1
ATOM 728 O O . ALA A 1 92 ? -9.205 -15.569 -25.775 1.00 74.44 92 ALA A O 1
ATOM 729 N N . LYS A 1 93 ? -7.736 -14.770 -24.291 1.00 67.94 93 LYS A N 1
ATOM 730 C CA . LYS A 1 93 ? -7.649 -13.400 -24.834 1.00 67.94 93 LYS A CA 1
ATOM 731 C C . LYS A 1 93 ? -6.234 -13.038 -25.312 1.00 67.94 93 LYS A C 1
ATOM 733 O O . LYS A 1 93 ? -5.842 -11.862 -25.269 1.00 67.94 93 LYS A O 1
ATOM 738 N N . GLY A 1 94 ? -5.476 -14.046 -25.744 1.00 80.25 94 GLY A N 1
ATOM 739 C CA . GLY A 1 94 ? -4.107 -13.931 -26.243 1.00 80.25 94 GLY A CA 1
ATOM 740 C C . GLY A 1 94 ? -3.039 -14.141 -25.165 1.00 80.25 94 GLY A C 1
ATOM 741 O O . GLY A 1 94 ? -3.374 -14.425 -24.009 1.00 80.25 94 GLY A O 1
ATOM 742 N N . PRO A 1 95 ? -1.755 -13.982 -25.529 1.00 84.69 95 PRO A N 1
ATOM 743 C CA . PRO A 1 95 ? -0.644 -14.187 -24.614 1.00 84.69 95 PRO A CA 1
ATOM 744 C C . PRO A 1 95 ? -0.670 -13.142 -23.498 1.00 84.69 95 PRO A C 1
ATOM 746 O O . PRO A 1 95 ? -0.895 -11.945 -23.722 1.00 84.69 95 PRO A O 1
ATOM 749 N N . TYR A 1 96 ? -0.453 -13.613 -22.282 1.00 89.38 96 TYR A N 1
ATOM 750 C CA . TYR A 1 96 ? -0.233 -12.796 -21.103 1.00 89.38 96 TYR A CA 1
ATOM 751 C C . TYR A 1 96 ? 0.889 -13.405 -20.278 1.00 89.38 96 TYR A C 1
ATOM 753 O O . TYR A 1 96 ? 1.304 -14.533 -20.499 1.00 89.38 96 TYR A O 1
ATOM 761 N N . GLU A 1 97 ? 1.406 -12.653 -19.327 1.00 90.38 97 GLU A N 1
ATOM 762 C CA . GLU A 1 97 ? 2.421 -13.151 -18.416 1.00 90.38 97 GLU A CA 1
ATOM 763 C C . GLU A 1 97 ? 1.794 -13.265 -17.033 1.00 90.38 97 GLU A C 1
ATOM 765 O O . GLU A 1 97 ? 1.116 -12.339 -16.594 1.00 90.38 97 GLU A O 1
ATOM 770 N N . LYS A 1 98 ? 1.981 -14.381 -16.334 1.00 90.50 98 LYS A N 1
ATOM 771 C CA . LYS A 1 98 ? 1.553 -14.532 -14.940 1.00 90.50 98 LYS A CA 1
ATOM 772 C C . LYS A 1 98 ? 2.751 -14.725 -14.024 1.00 90.50 98 LYS A C 1
ATOM 774 O O . LYS A 1 98 ? 3.774 -15.253 -14.433 1.00 90.50 98 LYS A O 1
ATOM 779 N N . SER A 1 99 ? 2.621 -14.290 -12.783 1.00 88.19 99 SER A N 1
ATOM 780 C CA . SER A 1 99 ? 3.594 -14.509 -11.724 1.00 88.19 99 SER A CA 1
ATOM 781 C C . SER A 1 99 ? 2.877 -15.028 -10.489 1.00 88.19 99 SER A C 1
ATOM 783 O O . SER A 1 99 ? 1.836 -14.501 -10.090 1.00 88.19 99 SER A O 1
ATOM 785 N N . GLU A 1 100 ? 3.476 -16.039 -9.871 1.00 86.00 100 GLU A N 1
ATOM 786 C CA . GLU A 1 100 ? 3.032 -16.670 -8.621 1.00 86.00 100 GLU A CA 1
ATOM 787 C C . GLU A 1 100 ? 4.158 -16.640 -7.574 1.00 86.00 100 GLU A C 1
ATOM 789 O O . GLU A 1 100 ? 4.140 -17.380 -6.594 1.00 86.00 100 GLU A O 1
ATOM 794 N N . ASP A 1 101 ? 5.166 -15.784 -7.791 1.00 77.31 101 ASP A N 1
ATOM 795 C CA . ASP A 1 101 ? 6.386 -15.723 -6.988 1.00 77.31 101 ASP A CA 1
ATOM 796 C C . ASP A 1 101 ? 6.149 -15.045 -5.627 1.00 77.31 101 ASP A C 1
ATOM 798 O O . ASP A 1 101 ? 6.623 -13.947 -5.342 1.00 77.31 101 ASP A O 1
ATOM 802 N N . ALA A 1 102 ? 5.412 -15.726 -4.747 1.00 71.75 102 ALA A N 1
ATOM 803 C CA . ALA A 1 102 ? 5.119 -15.279 -3.387 1.00 71.75 102 ALA A CA 1
ATOM 804 C C . ALA A 1 102 ? 6.374 -15.129 -2.504 1.00 71.75 102 ALA A C 1
ATOM 806 O O . ALA A 1 102 ? 6.275 -14.603 -1.395 1.00 71.75 102 ALA A O 1
ATOM 807 N N . ASN A 1 103 ? 7.545 -15.573 -2.969 1.00 76.38 103 ASN A N 1
ATOM 808 C CA . ASN A 1 103 ? 8.815 -15.442 -2.259 1.00 76.38 103 ASN A CA 1
ATOM 809 C C . ASN A 1 103 ? 9.524 -14.110 -2.539 1.00 76.38 103 ASN A C 1
ATOM 811 O O . ASN A 1 103 ? 10.295 -13.652 -1.693 1.00 76.38 103 ASN A O 1
ATOM 815 N N . SER A 1 104 ? 9.240 -13.447 -3.661 1.00 77.25 104 SER A N 1
ATOM 816 C CA . SER A 1 104 ? 9.827 -12.147 -3.978 1.00 77.25 104 SER A CA 1
ATOM 817 C C . SER A 1 104 ? 9.178 -11.007 -3.182 1.00 77.25 104 SER A C 1
ATOM 819 O O . SER A 1 104 ? 7.953 -10.874 -3.099 1.00 77.25 104 SER A O 1
ATOM 821 N N . LEU A 1 105 ? 10.016 -10.139 -2.605 1.00 80.56 105 LEU A N 1
ATOM 822 C CA . LEU A 1 105 ? 9.574 -8.925 -1.909 1.00 80.56 105 LEU A CA 1
ATOM 823 C C . LEU A 1 105 ? 8.826 -7.978 -2.861 1.00 80.56 105 LEU A C 1
ATOM 825 O O . LEU A 1 105 ? 7.797 -7.419 -2.479 1.00 80.56 105 LEU A O 1
ATOM 829 N N . ASP A 1 106 ? 9.297 -7.860 -4.108 1.00 82.94 106 ASP A N 1
ATOM 830 C CA . ASP A 1 106 ? 8.659 -7.051 -5.150 1.00 82.94 106 ASP A CA 1
ATOM 831 C C . ASP A 1 106 ? 7.264 -7.596 -5.504 1.00 82.94 106 ASP A C 1
ATOM 833 O O . ASP A 1 106 ? 6.319 -6.824 -5.655 1.00 82.94 106 ASP A O 1
ATOM 837 N N . PHE A 1 107 ? 7.093 -8.922 -5.566 1.00 85.25 107 PHE A N 1
ATOM 838 C CA . PHE A 1 107 ? 5.789 -9.533 -5.843 1.00 85.25 107 PHE A CA 1
ATOM 839 C C . PHE A 1 107 ? 4.782 -9.267 -4.725 1.00 85.25 107 PHE A C 1
ATOM 841 O O . PHE A 1 107 ? 3.645 -8.893 -5.001 1.00 85.25 107 PHE A O 1
ATOM 848 N N . LYS A 1 108 ? 5.195 -9.395 -3.457 1.00 84.69 108 LYS A N 1
ATOM 849 C CA . LYS A 1 108 ? 4.328 -9.076 -2.309 1.00 84.69 108 LYS A CA 1
ATOM 850 C C . LYS A 1 108 ? 3.907 -7.608 -2.307 1.00 84.69 108 LYS A C 1
ATOM 852 O O . LYS A 1 108 ? 2.746 -7.304 -2.035 1.00 84.69 108 LYS A O 1
ATOM 857 N N . ALA A 1 109 ? 4.839 -6.707 -2.613 1.00 85.69 109 ALA A N 1
ATOM 858 C CA . ALA A 1 109 ? 4.554 -5.282 -2.722 1.00 85.69 109 ALA A CA 1
ATOM 859 C C . ALA A 1 109 ? 3.579 -4.991 -3.876 1.00 85.69 109 ALA A C 1
ATOM 861 O O . ALA A 1 109 ? 2.603 -4.274 -3.666 1.00 85.69 109 ALA A O 1
ATOM 862 N N . MET A 1 110 ? 3.775 -5.614 -5.041 1.00 84.94 110 MET A N 1
ATOM 863 C CA . MET A 1 110 ? 2.858 -5.521 -6.182 1.00 84.94 110 MET A CA 1
ATOM 864 C C . MET A 1 110 ? 1.467 -6.074 -5.860 1.00 84.94 110 MET A C 1
ATOM 866 O O . MET A 1 110 ? 0.466 -5.449 -6.196 1.00 84.94 110 MET A O 1
ATOM 870 N N . LEU A 1 111 ? 1.386 -7.233 -5.204 1.00 86.44 111 LEU A N 1
ATOM 871 C CA . LEU A 1 111 ? 0.119 -7.862 -4.832 1.00 86.44 111 LEU A CA 1
ATOM 872 C C . LEU A 1 111 ? -0.676 -6.960 -3.887 1.00 86.44 111 LEU A C 1
ATOM 874 O O . LEU A 1 111 ? -1.866 -6.738 -4.100 1.00 86.44 111 LEU A O 1
ATOM 878 N N . LYS A 1 112 ? -0.004 -6.393 -2.881 1.00 85.56 112 LYS A N 1
ATOM 879 C CA . LYS A 1 112 ? -0.610 -5.442 -1.946 1.00 85.56 112 LYS A CA 1
ATOM 880 C C . LYS A 1 112 ? -1.104 -4.184 -2.662 1.00 85.56 112 LYS A C 1
ATOM 882 O O . LYS A 1 112 ? -2.213 -3.731 -2.402 1.00 85.56 112 LYS A O 1
ATOM 887 N N . ASP A 1 113 ? -0.298 -3.643 -3.570 1.00 85.19 113 ASP A N 1
ATOM 888 C CA . ASP A 1 113 ? -0.652 -2.476 -4.379 1.00 85.19 113 ASP A CA 1
ATOM 889 C C . ASP A 1 113 ? -1.884 -2.763 -5.250 1.00 85.19 113 ASP A C 1
ATOM 891 O O . ASP A 1 113 ? -2.877 -2.042 -5.210 1.00 85.19 113 ASP A O 1
ATOM 895 N N . LEU A 1 114 ? -1.902 -3.902 -5.941 1.00 87.50 114 LEU A N 1
ATOM 896 C CA . LEU A 1 114 ? -3.063 -4.337 -6.705 1.00 87.50 114 LEU A CA 1
ATOM 897 C C . LEU A 1 114 ? -4.306 -4.511 -5.833 1.00 87.50 114 LEU A C 1
ATOM 899 O O . LEU A 1 114 ? -5.371 -4.049 -6.229 1.00 87.50 114 LEU A O 1
ATOM 903 N N . GLN A 1 115 ? -4.201 -5.143 -4.663 1.00 86.00 115 GLN A N 1
ATOM 904 C CA . GLN A 1 115 ? -5.325 -5.296 -3.734 1.00 86.00 115 GLN A CA 1
ATOM 905 C C . GLN A 1 115 ? -5.890 -3.937 -3.295 1.00 86.00 115 GLN A C 1
ATOM 907 O O . GLN A 1 115 ? -7.109 -3.762 -3.300 1.00 86.00 115 GLN A O 1
ATOM 912 N N . ASN A 1 116 ? -5.025 -2.955 -3.026 1.00 84.75 116 ASN A N 1
ATOM 913 C CA . ASN A 1 116 ? -5.439 -1.580 -2.727 1.00 84.75 116 ASN A CA 1
ATOM 914 C C . ASN A 1 116 ? -6.172 -0.915 -3.908 1.00 84.75 116 ASN A C 1
ATOM 916 O O . ASN A 1 116 ? -7.032 -0.060 -3.707 1.00 84.75 116 ASN A O 1
ATOM 920 N N . HIS A 1 117 ? -5.861 -1.325 -5.139 1.00 84.31 117 HIS A N 1
ATOM 921 C CA . HIS A 1 117 ? -6.442 -0.818 -6.383 1.00 84.31 117 HIS A CA 1
ATOM 922 C C . HIS A 1 117 ? -7.576 -1.704 -6.945 1.00 84.31 117 HIS A C 1
ATOM 924 O O . HIS A 1 117 ? -7.829 -1.707 -8.148 1.00 84.31 117 HIS A O 1
ATOM 930 N N . ASN A 1 118 ? -8.308 -2.440 -6.099 1.00 84.44 118 ASN A N 1
ATOM 931 C CA . ASN A 1 118 ? -9.395 -3.352 -6.512 1.00 84.44 118 ASN A CA 1
ATOM 932 C C . ASN A 1 118 ? -8.932 -4.508 -7.427 1.00 84.44 118 ASN A C 1
ATOM 934 O O . ASN A 1 118 ? -9.650 -4.962 -8.320 1.00 84.44 118 ASN A O 1
ATOM 938 N N . GLY A 1 119 ? -7.704 -4.980 -7.223 1.00 84.56 119 GLY A N 1
ATOM 939 C CA . GLY A 1 119 ? -7.107 -6.111 -7.928 1.00 84.56 119 GLY A CA 1
ATOM 940 C C . GLY A 1 119 ? -6.675 -5.816 -9.364 1.00 84.56 119 GLY A C 1
ATOM 941 O O . GLY A 1 119 ? -6.360 -6.758 -10.085 1.00 84.56 119 GLY A O 1
ATOM 942 N N . LYS A 1 120 ? -6.676 -4.556 -9.821 1.00 87.38 120 LYS A N 1
ATOM 943 C CA . LYS A 1 120 ? -6.304 -4.175 -11.195 1.00 87.38 120 LYS A CA 1
ATOM 944 C C . LYS A 1 120 ? -5.554 -2.850 -11.194 1.00 87.38 120 LYS A C 1
ATOM 946 O O . LYS A 1 120 ? -6.003 -1.883 -10.594 1.00 87.38 120 LYS A O 1
ATOM 951 N N . LEU A 1 121 ? -4.444 -2.781 -11.916 1.00 86.88 121 LEU A N 1
ATOM 952 C CA . LEU A 1 121 ? -3.600 -1.592 -11.979 1.00 86.88 121 LEU A CA 1
ATOM 953 C C . LEU A 1 121 ? -2.997 -1.447 -13.374 1.00 86.88 121 LEU A C 1
ATOM 955 O O . LEU A 1 121 ? -2.595 -2.427 -13.987 1.00 86.88 121 LEU A O 1
ATOM 959 N N . THR A 1 122 ? -2.897 -0.222 -13.886 1.00 85.12 122 THR A N 1
ATOM 960 C CA . THR A 1 122 ? -2.131 0.058 -15.111 1.00 85.12 122 THR A CA 1
ATOM 961 C C . THR A 1 122 ? -0.922 0.905 -14.749 1.00 85.12 122 THR A C 1
ATOM 963 O O . THR A 1 122 ? -1.082 1.973 -14.164 1.00 85.12 122 THR A O 1
ATOM 966 N N . ARG A 1 123 ? 0.278 0.439 -15.095 1.00 78.44 123 ARG A N 1
ATOM 967 C CA . ARG A 1 123 ? 1.540 1.133 -14.817 1.00 78.44 123 ARG A CA 1
ATOM 968 C C . ARG A 1 123 ? 2.508 0.891 -15.966 1.00 78.44 123 ARG A C 1
ATOM 970 O O . ARG A 1 123 ? 2.631 -0.237 -16.429 1.00 78.44 123 ARG A O 1
ATOM 977 N N . ASP A 1 124 ? 3.186 1.940 -16.421 1.00 71.75 124 ASP A N 1
ATOM 978 C CA . ASP A 1 124 ? 4.241 1.828 -17.441 1.00 71.75 124 ASP A CA 1
ATOM 979 C C . ASP A 1 124 ? 3.771 1.145 -18.748 1.00 71.75 124 ASP A C 1
ATOM 981 O O . ASP A 1 124 ? 4.420 0.259 -19.292 1.00 71.75 124 ASP A O 1
ATOM 985 N N . GLY A 1 125 ? 2.546 1.452 -19.199 1.00 77.62 125 GLY A N 1
ATOM 986 C CA . GLY A 1 125 ? 1.942 0.810 -20.381 1.00 77.62 125 GLY A CA 1
ATOM 987 C C . GLY A 1 125 ? 1.584 -0.675 -20.205 1.00 77.62 125 GLY A C 1
ATOM 988 O O . GLY A 1 125 ? 1.038 -1.301 -21.116 1.00 77.62 125 GLY A O 1
ATOM 989 N N . ASN A 1 126 ? 1.828 -1.245 -19.027 1.00 83.25 126 ASN A N 1
ATOM 990 C CA . ASN A 1 126 ? 1.475 -2.609 -18.676 1.00 83.25 126 ASN A CA 1
ATOM 991 C C . ASN A 1 126 ? 0.211 -2.618 -17.813 1.00 83.25 126 ASN A C 1
ATOM 993 O O . ASN A 1 126 ? 0.052 -1.838 -16.873 1.00 83.25 126 ASN A O 1
ATOM 997 N N . PHE A 1 127 ? -0.710 -3.509 -18.156 1.00 87.88 127 PHE A N 1
ATOM 998 C CA . PHE A 1 127 ? -1.899 -3.792 -17.373 1.00 87.88 127 PHE A CA 1
ATOM 999 C C . PHE A 1 127 ? -1.614 -4.976 -16.457 1.00 87.88 127 PHE A C 1
ATOM 1001 O O . PHE A 1 127 ? -1.303 -6.061 -16.941 1.00 87.88 127 PHE A O 1
ATOM 1008 N N . PHE A 1 128 ? -1.741 -4.761 -15.157 1.00 89.62 128 PHE A N 1
ATOM 1009 C CA . PHE A 1 128 ? -1.570 -5.748 -14.103 1.00 89.62 128 PHE A CA 1
ATOM 1010 C C . PHE A 1 128 ? -2.930 -6.071 -13.481 1.00 89.62 128 PHE A C 1
ATOM 1012 O O . PHE A 1 128 ? -3.756 -5.180 -13.272 1.00 89.62 128 PHE A O 1
ATOM 1019 N N . TRP A 1 129 ? -3.177 -7.335 -13.162 1.00 91.44 129 TRP A N 1
ATOM 1020 C CA . TRP A 1 129 ? -4.383 -7.752 -12.451 1.00 91.44 129 TRP A CA 1
ATOM 1021 C C . TRP A 1 129 ? -4.115 -8.961 -11.566 1.00 91.44 129 TRP A C 1
ATOM 1023 O O . TRP A 1 129 ? -3.308 -9.820 -11.902 1.00 91.44 129 TRP A O 1
ATOM 1033 N N . VAL A 1 130 ? -4.823 -9.058 -10.450 1.00 91.38 130 VAL A N 1
ATOM 1034 C CA . VAL A 1 130 ? -4.814 -10.237 -9.582 1.00 91.38 130 VAL A CA 1
ATOM 1035 C C . VAL A 1 130 ? -5.883 -11.196 -10.084 1.00 91.38 130 VAL A C 1
ATOM 1037 O O . VAL A 1 130 ? -6.987 -10.788 -10.458 1.00 91.38 130 VAL A O 1
ATOM 1040 N N . PHE A 1 131 ? -5.550 -12.477 -10.132 1.00 86.50 131 PHE A N 1
ATOM 1041 C CA . PHE A 1 131 ? -6.507 -13.530 -10.433 1.00 86.50 131 PHE A CA 1
ATOM 1042 C C . PHE A 1 131 ? -7.477 -13.729 -9.268 1.00 86.50 131 PHE A C 1
ATOM 1044 O O . PHE A 1 131 ? -7.235 -13.323 -8.136 1.00 86.50 131 PHE A O 1
ATOM 1051 N N . GLN A 1 132 ? -8.594 -14.398 -9.538 1.00 83.25 132 GLN A N 1
ATOM 1052 C CA . GLN A 1 132 ? -9.643 -14.638 -8.546 1.00 83.25 132 GLN A CA 1
ATOM 1053 C C . GLN A 1 132 ? -9.164 -15.478 -7.345 1.00 83.25 132 GLN A C 1
ATOM 1055 O O . GLN A 1 132 ? -9.771 -15.425 -6.282 1.00 83.25 132 GLN A O 1
ATOM 1060 N N . ASN A 1 133 ? -8.052 -16.207 -7.498 1.00 81.81 133 ASN A N 1
ATOM 1061 C CA . ASN A 1 133 ? -7.386 -16.932 -6.415 1.00 81.81 133 ASN A CA 1
ATOM 1062 C C . ASN A 1 133 ? -6.669 -16.018 -5.402 1.00 81.81 133 ASN A C 1
ATOM 1064 O O . ASN A 1 133 ? -6.286 -16.484 -4.335 1.00 81.81 133 ASN A O 1
ATOM 1068 N N . GLY A 1 134 ? -6.474 -14.733 -5.722 1.00 78.06 134 GLY A N 1
ATOM 1069 C CA . GLY A 1 134 ? -5.840 -13.751 -4.842 1.00 78.06 134 GLY A CA 1
ATOM 1070 C C . GLY A 1 134 ? -4.326 -13.910 -4.673 1.00 78.06 134 GLY A C 1
ATOM 1071 O O . GLY A 1 134 ? -3.719 -13.105 -3.970 1.00 78.06 134 GLY A O 1
ATOM 1072 N N . THR A 1 135 ? -3.711 -14.914 -5.300 1.00 80.75 135 THR A N 1
ATOM 1073 C CA . THR A 1 135 ? -2.287 -15.259 -5.141 1.00 80.75 135 THR A CA 1
ATOM 1074 C C . THR A 1 135 ? -1.497 -15.179 -6.438 1.00 80.75 135 THR A C 1
ATOM 1076 O O . THR A 1 135 ? -0.277 -15.054 -6.388 1.00 80.75 135 THR A O 1
ATOM 1079 N N . THR A 1 136 ? -2.163 -15.209 -7.593 1.00 87.62 136 THR A N 1
ATOM 1080 C CA . THR A 1 136 ? -1.526 -15.072 -8.906 1.00 87.62 136 THR A CA 1
ATOM 1081 C C . THR A 1 136 ? -1.765 -13.672 -9.448 1.00 87.62 136 THR A C 1
ATOM 1083 O O . THR A 1 136 ? -2.882 -13.153 -9.399 1.00 87.62 136 THR A O 1
ATOM 1086 N N . VAL A 1 137 ? -0.731 -13.072 -10.033 1.00 89.69 137 VAL A N 1
ATOM 1087 C CA . VAL A 1 137 ? -0.842 -11.788 -10.731 1.00 89.69 137 VAL A CA 1
ATOM 1088 C C . VAL A 1 137 ? -0.551 -11.984 -12.206 1.00 89.69 137 VAL A C 1
ATOM 1090 O O . VAL A 1 137 ? 0.451 -12.586 -12.567 1.00 89.69 137 VAL A O 1
ATOM 1093 N N . GLY A 1 138 ? -1.419 -11.463 -13.062 1.00 89.81 138 GLY A N 1
ATOM 1094 C CA . GLY A 1 138 ? -1.181 -11.325 -14.488 1.00 89.81 138 GLY A CA 1
ATOM 1095 C C . GLY A 1 138 ? -0.640 -9.942 -14.824 1.00 89.81 138 GLY A C 1
ATOM 1096 O O . GLY A 1 138 ? -1.055 -8.948 -14.228 1.00 89.81 138 GLY A O 1
ATOM 1097 N N . ARG A 1 139 ? 0.251 -9.872 -15.809 1.00 89.25 139 ARG A N 1
ATOM 1098 C CA . ARG A 1 139 ? 0.568 -8.657 -16.550 1.00 89.25 139 ARG A CA 1
ATOM 1099 C C . ARG A 1 139 ? 0.358 -8.879 -18.040 1.00 89.25 139 ARG A C 1
ATOM 1101 O O . ARG A 1 139 ? 0.546 -9.971 -18.573 1.00 89.25 139 ARG A O 1
ATOM 1108 N N . LYS A 1 140 ? -0.013 -7.812 -18.733 1.00 88.00 140 LYS A N 1
ATOM 1109 C CA . LYS A 1 140 ? -0.119 -7.778 -20.189 1.00 88.00 140 LYS A CA 1
ATOM 111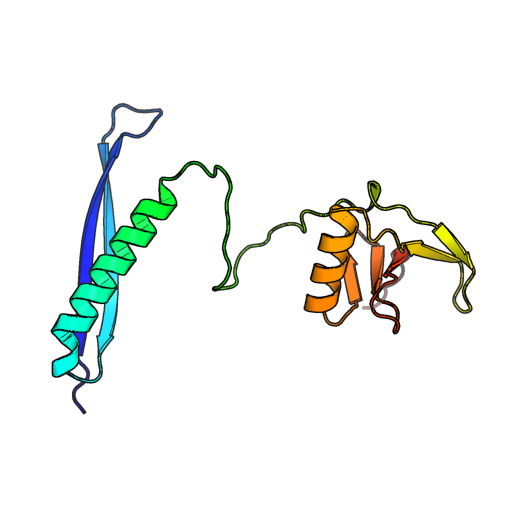0 C C . LYS A 1 140 ? 0.296 -6.402 -20.672 1.00 88.00 140 LYS A C 1
ATOM 1112 O O . LYS A 1 140 ? -0.179 -5.397 -20.146 1.00 88.00 140 LYS A O 1
ATOM 1117 N N . LYS A 1 141 ? 1.128 -6.347 -21.711 1.00 82.81 141 LYS A N 1
ATOM 1118 C CA . LYS A 1 141 ? 1.387 -5.095 -22.426 1.00 82.81 141 LYS A CA 1
ATOM 1119 C C . LYS A 1 141 ? 0.074 -4.591 -23.007 1.00 82.81 141 LYS A C 1
ATOM 1121 O O . LYS A 1 141 ? -0.553 -5.263 -23.830 1.00 82.81 141 LYS A O 1
ATOM 1126 N N . ARG A 1 142 ? -0.374 -3.420 -22.560 1.00 72.75 142 ARG A N 1
ATOM 1127 C CA . ARG A 1 142 ? -1.508 -2.758 -23.190 1.00 72.75 142 ARG A CA 1
ATOM 1128 C C . ARG A 1 142 ? -0.946 -2.144 -24.463 1.00 72.75 142 ARG A C 1
ATOM 1130 O O . ARG A 1 142 ? -0.116 -1.244 -24.395 1.00 72.75 142 ARG A O 1
ATOM 1137 N N . ASN A 1 143 ? -1.337 -2.673 -25.620 1.00 60.44 143 ASN A N 1
ATOM 1138 C CA . ASN A 1 143 ? -0.973 -2.038 -26.882 1.00 60.44 143 ASN A CA 1
ATOM 1139 C C . ASN A 1 143 ? -1.432 -0.568 -26.799 1.00 60.44 143 ASN A C 1
ATOM 1141 O O . ASN A 1 143 ? -2.565 -0.348 -26.352 1.00 60.44 143 ASN A O 1
ATOM 1145 N N . PRO A 1 144 ? -0.626 0.433 -27.194 1.00 53.41 144 PRO A N 1
ATOM 1146 C CA . PRO A 1 144 ? -1.007 1.851 -27.134 1.00 53.41 144 PRO A CA 1
ATOM 1147 C C . PRO A 1 144 ? -2.157 2.234 -28.094 1.00 53.41 144 PRO A C 1
ATOM 1149 O O . PRO A 1 144 ? -2.342 3.393 -28.445 1.00 53.41 144 PRO A O 1
ATOM 1152 N N . THR A 1 145 ? -2.984 1.278 -28.512 1.00 47.19 145 THR A N 1
ATOM 1153 C CA . THR A 1 145 ? -4.145 1.478 -29.376 1.00 47.19 145 THR A CA 1
ATOM 1154 C C . THR A 1 145 ? -5.397 1.734 -28.536 1.00 47.19 145 THR A C 1
ATOM 1156 O O . THR A 1 145 ? -6.305 0.912 -28.475 1.00 47.19 145 THR A O 1
ATOM 1159 N N . ALA A 1 146 ? -5.433 2.875 -27.850 1.00 47.78 146 ALA A N 1
ATOM 1160 C CA . ALA A 1 146 ? -6.672 3.455 -27.323 1.00 47.78 146 ALA A CA 1
ATOM 1161 C C . ALA A 1 146 ? -6.557 4.982 -27.168 1.00 47.78 146 ALA A C 1
ATOM 1163 O O . ALA A 1 146 ? -6.992 5.537 -26.167 1.00 47.78 146 ALA A O 1
ATOM 1164 N N . ASN A 1 147 ? -5.960 5.654 -28.158 1.00 43.91 147 ASN A N 1
ATOM 1165 C CA . ASN A 1 147 ? -6.163 7.090 -28.363 1.00 43.91 147 ASN A CA 1
ATOM 1166 C C . ASN A 1 147 ? -6.493 7.377 -29.842 1.00 43.91 147 ASN A C 1
ATOM 1168 O O . ASN A 1 147 ? -5.774 8.046 -30.570 1.00 43.91 147 ASN A O 1
ATOM 1172 N N . LYS A 1 148 ? -7.577 6.757 -30.305 1.00 52.84 148 LYS A N 1
ATOM 1173 C CA . LYS A 1 148 ? -8.545 7.335 -31.250 1.00 52.84 148 LYS A CA 1
ATOM 1174 C C . LYS A 1 148 ? -9.781 7.432 -30.358 1.00 52.84 148 LYS A C 1
ATOM 1176 O O . LYS A 1 148 ? -10.109 6.402 -29.773 1.00 52.84 148 LYS A O 1
ATOM 1181 N N . ILE A 1 149 ? -10.340 8.590 -30.010 1.00 45.09 149 ILE A N 1
ATOM 1182 C CA . ILE A 1 149 ? -11.254 9.510 -30.731 1.00 45.09 149 ILE A CA 1
ATOM 1183 C C . ILE A 1 149 ? -11.393 10.722 -29.756 1.00 45.09 149 ILE A C 1
ATOM 1185 O O . ILE A 1 149 ? -11.385 10.464 -28.554 1.00 45.09 149 ILE A O 1
ATOM 1189 N N . GLN A 1 150 ? -11.489 12.015 -30.082 1.00 39.16 150 GLN A N 1
ATOM 1190 C CA . GLN A 1 150 ? -11.949 12.813 -31.226 1.00 39.16 150 GLN A CA 1
ATOM 1191 C C . GLN A 1 150 ? -11.086 14.075 -31.338 1.00 39.16 150 GLN A C 1
ATOM 1193 O O . GLN A 1 150 ? -10.610 14.545 -30.281 1.00 39.16 150 GLN A O 1
#

Radius of gyration: 24.53 Å; chains: 1; bounding box: 49×49×61 Å